Protein AF-C5D2A9-F1 (afdb_monomer)

Solvent-accessible surface area (backbone atoms only — not comparable to full-atom values): 3400 Å² total; per-residue (Å²): 132,80,57,67,65,55,51,50,50,52,55,37,43,74,75,69,50,77,86,81,88,86,86,81,84,71,61,40,87,83,38,63,93,47,28,65,60,50,50,52,52,43,50,55,50,50,60,56,47,62,75,78,107

Organism: Geobacillus sp. (strain WCH70) (NCBI:txid471223)

Foldseek 3Di:
DPVPVVVVCVVCVVVPNNDDDDQDQDCCVVCVVCNVVSVVVSVVVVVVVVVVD

InterPro domains:
  IPR003680 Flavodoxin-like fold [PF02525] (1-48)
  IPR029039 Flavoprotein-like superfamily [G3DSA:3.40.50.360] (1-53)
  IPR029039 Flavoprotein-like superfamily [SSF52218] (3-53)

Mean predicted aligned error: 3.12 Å

Sequence (53 aa):
ME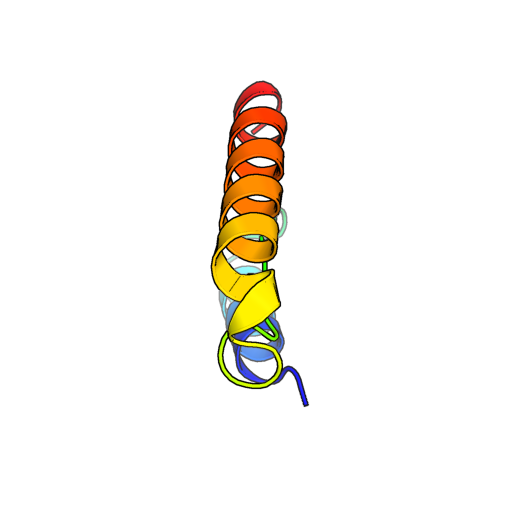FGDRYLRAVLSFIGITDVQSIFVEGMAQFPNEAETIKQNAIKQAEQAAKNF

Structure (mmCIF, N/CA/C/O backbone):
data_AF-C5D2A9-F1
#
_entry.id   AF-C5D2A9-F1
#
loop_
_atom_site.group_PDB
_atom_site.id
_atom_site.type_symbol
_atom_site.label_atom_id
_atom_site.label_alt_id
_atom_site.label_comp_id
_atom_site.label_asym_id
_atom_site.label_entity_id
_atom_site.label_seq_id
_atom_site.pdbx_PDB_ins_code
_atom_site.Cartn_x
_atom_site.Cartn_y
_atom_site.Cartn_z
_atom_site.occupancy
_atom_site.B_iso_or_equiv
_atom_site.auth_seq_id
_atom_site.auth_comp_id
_atom_site.auth_asym_id
_atom_site.auth_atom_id
_atom_site.pdbx_PDB_model_num
ATOM 1 N N . MET A 1 1 ? -1.526 -4.002 -13.695 1.00 55.09 1 MET A N 1
ATOM 2 C CA . MET A 1 1 ? -2.848 -4.434 -13.192 1.00 55.09 1 MET A CA 1
ATOM 3 C C . MET A 1 1 ? -2.694 -4.680 -11.698 1.00 55.09 1 MET A C 1
ATOM 5 O O . MET A 1 1 ? -2.068 -5.659 -11.322 1.00 55.09 1 MET A O 1
ATOM 9 N N . GLU A 1 2 ? -3.203 -3.767 -10.874 1.00 76.75 2 GLU A N 1
ATOM 10 C CA . GLU A 1 2 ? -3.073 -3.749 -9.405 1.00 76.75 2 GLU A CA 1
ATOM 11 C C . GLU A 1 2 ? -4.128 -4.659 -8.737 1.00 76.75 2 GLU A C 1
ATOM 13 O O . GLU A 1 2 ? -5.119 -4.184 -8.184 1.00 76.75 2 GLU A O 1
ATOM 18 N N . PHE A 1 3 ? -3.998 -5.985 -8.863 1.00 89.00 3 PHE A N 1
ATOM 19 C CA . PHE A 1 3 ? -4.990 -6.924 -8.303 1.00 89.00 3 PHE A CA 1
ATOM 20 C C . PHE A 1 3 ? -4.773 -7.247 -6.817 1.00 89.00 3 PHE A C 1
ATOM 22 O O . PHE A 1 3 ? -5.749 -7.503 -6.114 1.00 89.00 3 PHE A O 1
ATOM 29 N N . GLY A 1 4 ? -3.526 -7.219 -6.334 1.00 93.00 4 GLY A N 1
ATOM 30 C CA . GLY A 1 4 ? -3.186 -7.589 -4.954 1.00 93.00 4 GLY A CA 1
ATOM 31 C C 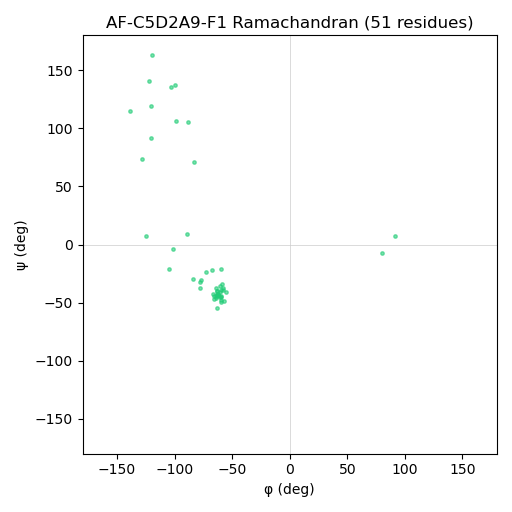. GLY A 1 4 ? -3.830 -6.670 -3.915 1.00 93.00 4 GLY A C 1
ATOM 32 O O . GLY A 1 4 ? -4.577 -7.139 -3.058 1.00 93.00 4 GLY A O 1
ATOM 33 N N . ASP A 1 5 ? -3.612 -5.358 -4.035 1.00 94.94 5 ASP A N 1
ATOM 34 C CA . ASP A 1 5 ? -4.190 -4.361 -3.123 1.00 94.94 5 ASP A CA 1
ATOM 35 C C . ASP A 1 5 ? -5.722 -4.354 -3.174 1.00 94.94 5 ASP A C 1
ATOM 37 O O . ASP A 1 5 ? -6.381 -4.362 -2.137 1.00 94.94 5 ASP A O 1
ATOM 41 N N . ARG A 1 6 ? -6.308 -4.449 -4.374 1.00 94.31 6 ARG A N 1
ATOM 42 C CA . ARG A 1 6 ? -7.769 -4.518 -4.542 1.00 94.31 6 ARG A CA 1
ATOM 43 C C . ARG A 1 6 ? -8.377 -5.726 -3.839 1.00 94.31 6 ARG A C 1
ATOM 45 O O . ARG A 1 6 ? -9.409 -5.589 -3.187 1.00 94.31 6 ARG A O 1
ATOM 52 N N . TYR A 1 7 ? -7.750 -6.894 -3.969 1.00 96.44 7 TYR A N 1
ATOM 53 C CA . TYR A 1 7 ? -8.202 -8.096 -3.278 1.00 96.44 7 TYR A CA 1
ATOM 54 C C . TYR A 1 7 ? -8.090 -7.935 -1.760 1.00 96.44 7 TYR A C 1
ATOM 56 O O . TYR A 1 7 ? -9.051 -8.212 -1.044 1.00 96.44 7 TYR A O 1
ATOM 64 N N . LEU A 1 8 ? -6.959 -7.416 -1.270 1.00 96.12 8 LEU A N 1
ATOM 65 C CA . LEU A 1 8 ? -6.760 -7.183 0.157 1.00 96.12 8 LEU A CA 1
ATOM 66 C C . LEU A 1 8 ? -7.806 -6.208 0.712 1.00 96.12 8 LEU A C 1
ATOM 68 O O . LEU A 1 8 ? -8.431 -6.501 1.724 1.00 96.12 8 LEU A O 1
ATOM 72 N N . ARG A 1 9 ? -8.079 -5.101 0.014 1.00 96.19 9 ARG A N 1
ATOM 73 C CA . ARG A 1 9 ? -9.130 -4.140 0.383 1.00 96.19 9 ARG A CA 1
ATOM 74 C C . ARG A 1 9 ? -10.517 -4.770 0.413 1.00 96.19 9 ARG A C 1
ATOM 76 O O . ARG A 1 9 ? -11.281 -4.478 1.326 1.00 96.19 9 ARG A O 1
ATOM 83 N N . ALA A 1 10 ? -10.842 -5.638 -0.545 1.00 96.75 10 ALA A N 1
ATOM 84 C CA . ALA A 1 10 ? -12.121 -6.343 -0.553 1.00 96.75 10 ALA A CA 1
ATOM 85 C C . ALA A 1 10 ? -12.269 -7.259 0.674 1.00 96.75 10 ALA A C 1
ATOM 87 O O . ALA A 1 10 ? -13.306 -7.236 1.334 1.00 96.75 10 ALA A O 1
ATOM 88 N N . VAL A 1 11 ? -11.220 -8.014 1.019 1.00 98.06 11 VA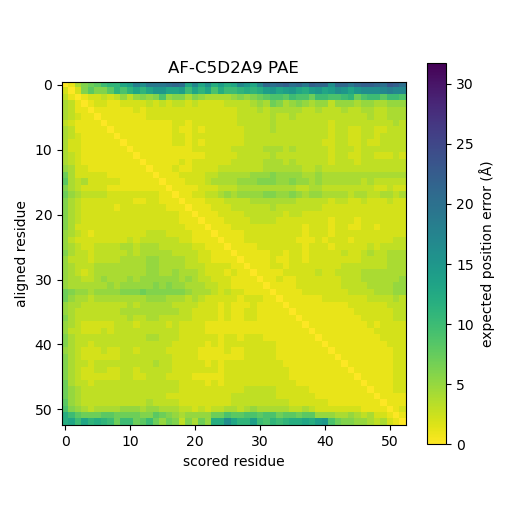L A N 1
ATOM 89 C CA . VAL A 1 11 ? -11.205 -8.881 2.209 1.00 9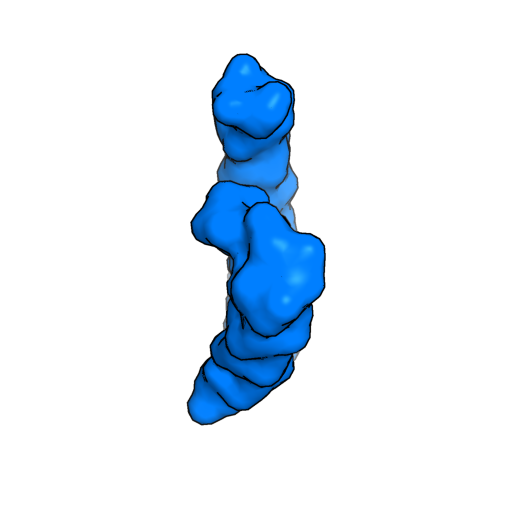8.06 11 VAL A CA 1
ATOM 90 C C . VAL A 1 11 ? -11.274 -8.061 3.500 1.00 98.06 11 VAL A C 1
ATOM 92 O O . VAL A 1 11 ? -12.085 -8.369 4.370 1.00 98.06 11 VAL A O 1
ATOM 95 N N . LEU A 1 12 ? -10.465 -7.004 3.620 1.00 98.12 12 LEU A N 1
ATOM 96 C CA . LEU A 1 12 ? -10.449 -6.112 4.784 1.00 98.12 12 LEU A CA 1
ATOM 97 C C . LEU A 1 12 ? -11.816 -5.449 4.991 1.00 98.12 12 LEU A C 1
ATOM 99 O O . LEU A 1 12 ? -12.357 -5.482 6.094 1.00 98.12 12 LEU A O 1
ATOM 103 N N . SER A 1 13 ? -12.423 -4.947 3.914 1.00 97.69 13 SER A N 1
ATOM 104 C CA . SER A 1 13 ? -13.763 -4.364 3.955 1.00 97.69 13 SER A CA 1
ATOM 105 C C . SER A 1 13 ? -14.823 -5.388 4.359 1.00 97.69 13 SER A C 1
ATOM 107 O O . SER A 1 13 ? -15.704 -5.058 5.151 1.00 97.69 13 SER A O 1
ATOM 109 N N . PHE A 1 14 ? -14.724 -6.630 3.875 1.00 97.88 14 PHE A N 1
ATOM 110 C CA . PHE A 1 14 ? -15.645 -7.706 4.244 1.00 97.88 14 PHE A CA 1
ATOM 111 C C . PHE A 1 14 ? -15.625 -8.014 5.750 1.00 97.88 14 PHE A C 1
ATOM 113 O O . PHE A 1 14 ? -16.677 -8.280 6.326 1.00 97.88 14 PHE A O 1
ATOM 120 N N . ILE A 1 15 ? -14.462 -7.925 6.406 1.00 98.06 15 ILE A N 1
ATOM 121 C CA . ILE A 1 15 ? -14.329 -8.137 7.861 1.00 98.06 15 ILE A CA 1
ATOM 122 C C . ILE A 1 15 ? -14.515 -6.857 8.695 1.00 98.06 15 ILE A C 1
ATOM 124 O O . ILE A 1 15 ? -14.276 -6.870 9.900 1.00 98.06 15 ILE A O 1
ATOM 128 N N . GLY A 1 16 ? -14.954 -5.756 8.076 1.00 97.75 16 GLY A N 1
ATOM 129 C CA . GLY A 1 16 ? -15.293 -4.504 8.759 1.00 97.75 16 GLY A CA 1
ATOM 130 C C . GLY A 1 16 ? -14.151 -3.493 8.897 1.00 97.75 16 GLY A C 1
ATOM 131 O O . GLY A 1 16 ? -14.336 -2.464 9.540 1.00 97.75 16 GLY A O 1
ATOM 132 N N . ILE A 1 17 ? -12.989 -3.736 8.284 1.00 97.88 17 ILE A N 1
ATOM 133 C CA . ILE A 1 17 ? -11.885 -2.769 8.230 1.00 97.88 17 ILE A CA 1
ATOM 134 C C . ILE A 1 17 ? -12.077 -1.885 6.995 1.00 97.88 17 ILE A C 1
ATOM 136 O O . ILE A 1 17 ? -11.849 -2.312 5.863 1.00 97.88 17 ILE A O 1
ATOM 140 N N . THR A 1 18 ? -12.513 -0.645 7.212 1.00 94.69 18 THR A N 1
ATOM 141 C CA . THR A 1 18 ? -12.847 0.299 6.130 1.00 94.69 18 THR A CA 1
ATOM 142 C C . THR A 1 18 ? -11.808 1.394 5.922 1.00 94.69 18 THR A C 1
ATOM 144 O O . THR A 1 18 ? -11.767 1.980 4.843 1.00 94.69 18 THR A O 1
ATOM 147 N N . ASP A 1 19 ? -10.978 1.670 6.929 1.00 95.50 19 ASP A N 1
ATOM 148 C CA . ASP A 1 19 ? -9.882 2.631 6.826 1.00 95.50 19 ASP A CA 1
ATOM 149 C C . ASP A 1 19 ? -8.568 1.890 6.561 1.00 95.50 19 ASP A C 1
ATOM 151 O O . ASP A 1 19 ? -8.051 1.171 7.416 1.00 95.50 19 ASP A O 1
ATOM 155 N N . VAL A 1 20 ? -8.084 1.989 5.322 1.00 94.31 20 VAL A N 1
ATOM 156 C CA . VAL A 1 20 ? -6.902 1.266 4.840 1.00 94.31 20 VAL A CA 1
ATOM 157 C C . VAL A 1 20 ? -6.062 2.196 3.979 1.00 94.31 20 VAL A C 1
ATOM 159 O O . VAL A 1 20 ? -6.459 2.581 2.870 1.00 94.31 20 VAL A O 1
ATOM 162 N N . GLN A 1 21 ? -4.856 2.484 4.457 1.00 94.31 21 GLN A N 1
ATOM 163 C CA . GLN A 1 21 ? -3.832 3.218 3.723 1.00 94.31 21 GLN A CA 1
ATOM 164 C C . GLN A 1 21 ? -2.821 2.235 3.118 1.00 94.31 21 GLN A C 1
ATOM 166 O O . GLN A 1 21 ? -2.406 1.286 3.779 1.00 94.31 21 GLN A O 1
ATOM 171 N N . SER A 1 22 ? -2.423 2.467 1.864 1.00 94.56 22 SER A N 1
ATOM 172 C CA . SER A 1 22 ? -1.412 1.662 1.159 1.00 94.56 22 SER A CA 1
ATOM 173 C C . SER A 1 22 ? -0.265 2.565 0.707 1.00 94.56 22 SER A C 1
ATOM 175 O O . SER A 1 22 ? -0.499 3.684 0.248 1.00 94.56 22 SER A O 1
ATOM 177 N N . ILE A 1 23 ? 0.969 2.073 0.814 1.00 95.31 23 ILE A N 1
ATOM 178 C CA . ILE A 1 23 ? 2.175 2.719 0.282 1.00 95.31 23 ILE A CA 1
ATOM 179 C C . ILE A 1 23 ? 2.801 1.748 -0.712 1.00 95.31 23 ILE A C 1
ATOM 181 O O . ILE A 1 23 ? 3.165 0.631 -0.346 1.00 95.31 23 ILE A O 1
ATOM 185 N N . PHE A 1 24 ? 2.912 2.174 -1.967 1.00 95.12 24 PHE A N 1
ATOM 186 C CA . PHE A 1 24 ? 3.421 1.354 -3.061 1.00 95.12 24 PHE A CA 1
ATOM 187 C C . PHE A 1 24 ? 4.858 1.748 -3.399 1.00 95.12 24 PHE A C 1
ATOM 189 O O . PHE A 1 24 ? 5.176 2.932 -3.503 1.00 95.12 24 PHE A O 1
ATOM 196 N N . VAL A 1 25 ? 5.727 0.752 -3.585 1.00 96.44 25 VAL A N 1
ATOM 197 C CA . VAL A 1 25 ? 7.127 0.947 -3.989 1.00 96.44 25 VAL A CA 1
ATOM 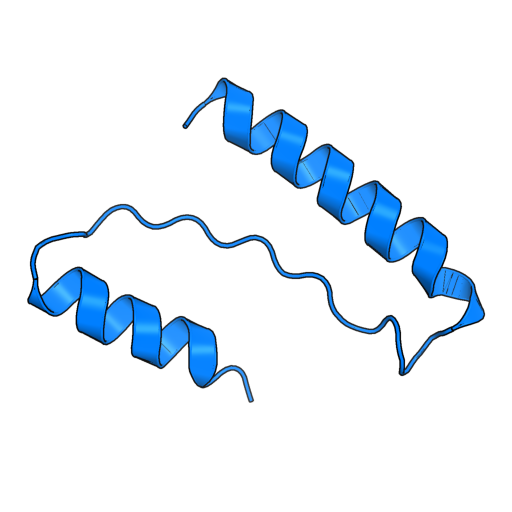198 C C . VAL A 1 25 ? 7.346 0.218 -5.307 1.00 96.44 25 VAL A C 1
ATOM 200 O O . VAL A 1 25 ? 7.626 -0.978 -5.336 1.00 96.44 25 VAL A O 1
ATOM 203 N N . GLU A 1 26 ? 7.159 0.936 -6.409 1.00 94.69 26 GLU A N 1
ATOM 204 C CA . GLU A 1 26 ? 7.081 0.353 -7.750 1.00 94.69 26 GLU A CA 1
ATOM 205 C C . GLU A 1 26 ? 8.169 0.889 -8.681 1.00 94.69 26 GLU A C 1
ATOM 207 O O . GLU A 1 26 ? 8.796 1.911 -8.422 1.00 94.69 26 GLU A O 1
ATOM 212 N N . GLY A 1 27 ? 8.408 0.191 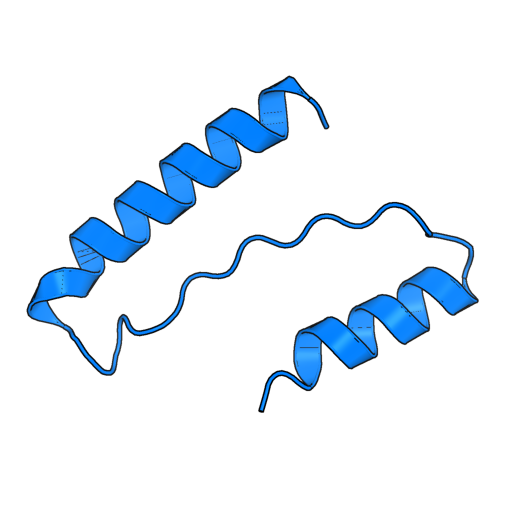-9.793 1.00 95.12 27 GLY A N 1
ATOM 213 C CA . GLY A 1 27 ? 9.327 0.654 -10.837 1.00 95.12 27 GLY A CA 1
ATOM 214 C C . GLY A 1 27 ? 10.815 0.411 -10.563 1.00 95.12 27 GLY A C 1
ATOM 215 O O . GLY A 1 27 ? 11.607 0.567 -11.482 1.00 95.12 27 GLY A O 1
ATOM 216 N N . MET A 1 28 ? 11.214 -0.061 -9.375 1.00 97.00 28 MET A N 1
ATOM 217 C CA . MET A 1 28 ? 12.632 -0.292 -9.030 1.00 97.00 28 MET A CA 1
ATOM 218 C C . MET A 1 28 ? 13.351 -1.261 -9.988 1.00 97.00 28 MET A C 1
ATOM 220 O O . MET A 1 28 ? 14.505 -1.040 -10.336 1.00 97.00 28 MET A O 1
ATOM 224 N N . ALA A 1 29 ? 12.673 -2.326 -10.434 1.00 95.88 29 ALA A N 1
ATOM 225 C CA . ALA A 1 29 ? 13.238 -3.287 -11.387 1.00 95.88 29 ALA A CA 1
ATOM 226 C C . ALA A 1 29 ? 13.249 -2.760 -12.835 1.00 95.88 29 ALA A C 1
ATOM 228 O O . ALA A 1 29 ? 14.126 -3.121 -13.614 1.00 95.88 29 ALA A O 1
ATOM 229 N N . GLN A 1 30 ? 12.284 -1.903 -13.184 1.00 96.88 30 GLN A N 1
ATOM 230 C CA . GLN A 1 30 ? 12.172 -1.285 -14.509 1.00 96.88 30 GLN A CA 1
ATOM 231 C C . GLN A 1 30 ? 13.171 -0.129 -14.681 1.00 96.88 30 GLN A C 1
ATOM 233 O O . GLN A 1 30 ? 13.680 0.086 -15.779 1.00 96.88 30 GLN A O 1
ATOM 238 N N . PHE A 1 31 ? 13.476 0.580 -13.590 1.00 96.56 31 PHE A N 1
ATOM 239 C CA . PHE A 1 31 ? 14.391 1.718 -13.534 1.00 96.56 31 PHE A CA 1
ATOM 240 C C . PHE A 1 31 ? 15.440 1.519 -12.423 1.00 96.56 31 PHE A C 1
ATOM 242 O O . PHE A 1 31 ? 15.390 2.193 -11.391 1.00 96.56 31 PHE A O 1
ATOM 249 N N . PRO A 1 32 ? 16.429 0.621 -12.611 1.00 96.06 32 PRO A N 1
ATOM 250 C CA . PRO A 1 32 ? 17.411 0.304 -11.568 1.00 96.06 32 PRO A CA 1
ATOM 251 C C . PRO A 1 32 ? 18.211 1.519 -11.083 1.00 96.06 32 PRO A C 1
ATOM 253 O O . PRO A 1 32 ? 18.521 1.624 -9.899 1.00 96.06 32 PRO A O 1
ATOM 256 N N . ASN A 1 33 ? 18.494 2.470 -11.980 1.00 97.94 33 ASN A N 1
ATOM 257 C CA . ASN A 1 33 ? 19.222 3.701 -11.653 1.00 97.94 33 ASN A CA 1
ATOM 258 C C . ASN A 1 33 ? 18.429 4.642 -10.730 1.00 97.94 33 ASN A C 1
ATOM 260 O O . ASN A 1 33 ? 19.018 5.479 -10.054 1.00 97.94 33 ASN A O 1
ATOM 264 N N . GLU A 1 34 ? 17.103 4.506 -10.692 1.00 97.38 34 GLU A N 1
ATOM 265 C CA . GLU A 1 34 ? 16.210 5.311 -9.854 1.00 97.38 34 GLU A CA 1
ATOM 266 C C . GLU A 1 34 ? 15.757 4.555 -8.599 1.00 97.38 34 GLU A C 1
ATOM 268 O O . GLU A 1 34 ? 15.100 5.138 -7.738 1.00 97.38 34 GLU A O 1
ATOM 273 N N . ALA A 1 35 ? 16.130 3.279 -8.452 1.00 97.62 35 ALA A N 1
ATOM 274 C CA . ALA A 1 35 ? 15.660 2.409 -7.378 1.00 97.62 35 ALA A CA 1
ATOM 275 C C . ALA A 1 35 ? 15.923 2.989 -5.980 1.00 97.62 35 ALA A C 1
ATOM 277 O O . ALA A 1 35 ? 15.049 2.926 -5.114 1.00 97.62 35 ALA A O 1
ATOM 278 N N . GLU A 1 36 ? 17.091 3.602 -5.759 1.00 97.88 36 GLU A N 1
ATOM 279 C CA . GLU A 1 36 ? 17.393 4.241 -4.475 1.00 97.88 36 GLU A CA 1
ATOM 280 C C . GLU A 1 36 ? 16.483 5.449 -4.224 1.00 97.88 36 GLU A C 1
ATOM 282 O O . GLU A 1 36 ? 15.908 5.565 -3.145 1.00 97.88 36 GLU A O 1
ATOM 287 N N . THR A 1 37 ? 16.270 6.306 -5.224 1.00 98.00 37 THR A N 1
ATOM 288 C CA . THR A 1 37 ? 15.358 7.454 -5.113 1.00 98.00 37 THR A CA 1
ATOM 289 C C . THR A 1 37 ? 13.919 7.005 -4.853 1.00 98.00 37 THR A C 1
ATOM 291 O O . THR A 1 37 ? 13.257 7.556 -3.972 1.00 98.00 37 THR A O 1
ATOM 294 N N . ILE A 1 38 ? 13.445 5.971 -5.556 1.00 98.00 38 ILE A N 1
ATOM 295 C CA . ILE A 1 38 ? 12.120 5.367 -5.351 1.00 98.00 38 ILE A CA 1
ATOM 296 C C . ILE A 1 38 ? 11.975 4.887 -3.901 1.00 98.00 38 ILE A C 1
ATOM 298 O O . ILE A 1 38 ? 11.003 5.233 -3.227 1.00 98.00 38 ILE A O 1
ATOM 302 N N . LYS A 1 39 ? 12.974 4.158 -3.387 1.00 97.81 39 LYS A N 1
ATOM 303 C CA . LYS A 1 39 ? 12.999 3.687 -1.996 1.00 97.81 39 LYS A CA 1
ATOM 304 C C . LYS A 1 39 ? 12.950 4.850 -1.002 1.00 97.81 39 LYS A C 1
ATOM 306 O O . LYS A 1 39 ? 12.153 4.822 -0.069 1.00 97.81 39 LYS A O 1
ATOM 311 N N . GLN A 1 40 ? 13.775 5.880 -1.196 1.00 98.25 40 GLN A N 1
ATOM 312 C CA . GLN A 1 40 ? 13.826 7.034 -0.290 1.00 98.25 40 GLN A CA 1
ATOM 313 C C . GLN A 1 40 ? 12.509 7.821 -0.272 1.00 98.25 40 GLN A C 1
ATOM 315 O O . GLN A 1 40 ? 12.076 8.280 0.785 1.00 98.25 40 GLN A O 1
ATOM 320 N N . ASN A 1 41 ? 11.838 7.949 -1.417 1.00 97.81 41 ASN A N 1
ATOM 321 C CA . ASN A 1 41 ? 10.530 8.597 -1.489 1.00 97.81 41 ASN A CA 1
ATOM 322 C C . ASN A 1 41 ? 9.457 7.796 -0.740 1.00 97.81 41 ASN A C 1
ATOM 324 O O . ASN A 1 41 ? 8.684 8.383 0.017 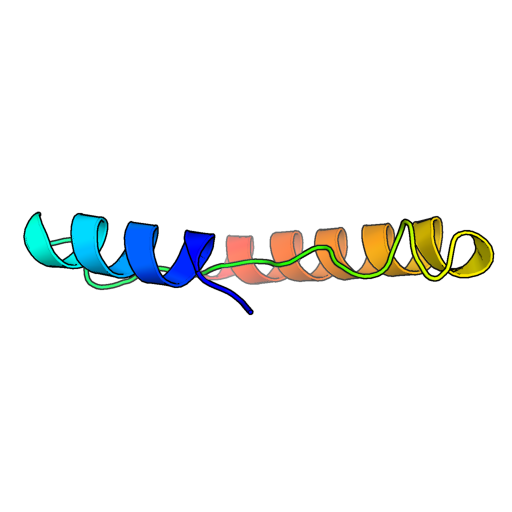1.00 97.81 41 ASN A O 1
ATOM 328 N N . ALA A 1 42 ? 9.453 6.468 -0.883 1.00 97.81 42 ALA A N 1
ATOM 329 C CA . ALA A 1 42 ? 8.541 5.599 -0.145 1.00 97.81 42 ALA A CA 1
ATOM 330 C C . ALA A 1 42 ? 8.766 5.660 1.375 1.00 97.81 42 ALA A C 1
ATOM 332 O O . ALA A 1 42 ? 7.799 5.722 2.133 1.00 97.81 42 ALA A O 1
ATOM 333 N N . ILE A 1 43 ? 10.026 5.712 1.828 1.00 98.12 43 ILE A N 1
ATOM 334 C CA . ILE A 1 43 ? 10.362 5.888 3.251 1.00 98.12 43 ILE A CA 1
ATOM 335 C C . ILE A 1 43 ? 9.788 7.207 3.777 1.00 98.12 43 ILE A C 1
ATOM 337 O O . ILE A 1 43 ? 9.077 7.202 4.778 1.00 98.12 43 ILE A O 1
ATOM 341 N N . LYS A 1 44 ? 10.012 8.325 3.075 1.00 97.94 44 LYS A N 1
ATOM 342 C CA . LYS A 1 44 ? 9.454 9.630 3.472 1.00 97.94 44 LYS A CA 1
ATOM 343 C C . LYS A 1 44 ? 7.926 9.618 3.519 1.00 97.94 44 LYS A C 1
ATOM 345 O O . LYS A 1 44 ? 7.335 10.211 4.417 1.00 97.94 44 LYS A O 1
ATOM 350 N N . GLN A 1 45 ? 7.277 8.948 2.566 1.00 96.62 45 GLN A N 1
ATOM 351 C CA . GLN A 1 45 ? 5.823 8.789 2.573 1.00 96.62 45 GLN A CA 1
ATOM 352 C C . GLN A 1 45 ? 5.356 7.995 3.801 1.00 96.62 45 GLN A C 1
ATOM 354 O O . GLN A 1 45 ? 4.388 8.398 4.443 1.00 96.62 45 GLN A O 1
ATOM 359 N N . ALA A 1 46 ? 6.058 6.916 4.158 1.00 97.31 46 ALA A N 1
ATOM 360 C CA . ALA A 1 46 ? 5.756 6.111 5.339 1.00 97.31 46 ALA A CA 1
ATOM 361 C C . ALA A 1 46 ? 5.942 6.893 6.644 1.00 97.31 46 ALA A C 1
ATOM 363 O O . ALA A 1 46 ? 5.056 6.876 7.495 1.00 97.31 46 ALA A O 1
ATOM 364 N N . GLU A 1 47 ? 7.037 7.644 6.777 1.00 97.56 47 GLU A N 1
ATOM 365 C CA . GLU A 1 47 ? 7.268 8.536 7.920 1.00 97.56 47 GLU A CA 1
ATOM 366 C C . GLU A 1 47 ? 6.152 9.574 8.074 1.00 97.56 47 GLU A C 1
ATOM 368 O O . GLU A 1 47 ? 5.761 9.917 9.190 1.00 97.56 47 GLU A O 1
ATOM 373 N N . GLN A 1 48 ? 5.628 10.082 6.957 1.00 96.38 48 GLN A N 1
ATOM 374 C CA . GLN A 1 48 ? 4.581 11.092 6.981 1.00 96.38 48 GLN A CA 1
ATOM 375 C C . GLN A 1 48 ? 3.199 10.507 7.274 1.00 96.38 48 GLN A C 1
ATOM 377 O O . GLN A 1 48 ? 2.433 11.123 8.012 1.00 96.38 48 GLN A O 1
ATOM 382 N N . ALA A 1 49 ? 2.897 9.318 6.750 1.00 95.31 49 ALA A N 1
ATOM 383 C CA . ALA A 1 49 ? 1.679 8.585 7.080 1.00 95.31 49 ALA A CA 1
ATOM 384 C C . ALA A 1 49 ? 1.641 8.226 8.571 1.00 95.31 49 ALA A C 1
ATOM 386 O O . ALA A 1 49 ? 0.638 8.473 9.230 1.00 95.31 49 ALA A O 1
ATOM 387 N N . ALA A 1 50 ? 2.766 7.768 9.132 1.00 95.62 50 ALA A N 1
ATOM 388 C CA . ALA A 1 50 ? 2.880 7.387 10.540 1.00 95.62 50 ALA A CA 1
ATOM 389 C C . ALA A 1 50 ? 2.570 8.521 11.535 1.00 95.62 50 ALA A C 1
ATOM 391 O O . ALA A 1 50 ? 2.249 8.251 12.687 1.00 95.62 50 ALA A O 1
ATOM 392 N N . LYS A 1 51 ? 2.649 9.791 11.118 1.00 96.00 51 LYS A N 1
ATOM 393 C CA . LYS A 1 51 ? 2.277 10.936 11.970 1.00 96.00 51 LYS A CA 1
ATOM 394 C C . LYS A 1 51 ? 0.768 11.074 12.168 1.00 96.00 51 LYS A C 1
ATOM 396 O O . LYS A 1 51 ? 0.353 11.713 13.128 1.00 96.00 51 LYS A O 1
ATOM 401 N N . ASN A 1 52 ? -0.017 10.525 11.244 1.00 89.94 52 ASN A N 1
ATOM 402 C CA . ASN A 1 52 ? -1.463 10.712 11.157 1.00 89.94 52 ASN A CA 1
ATOM 403 C C . ASN A 1 52 ? -2.235 9.377 11.150 1.00 89.94 52 ASN A C 1
ATOM 405 O O . ASN A 1 52 ? -3.431 9.399 10.864 1.00 89.94 52 ASN A O 1
ATOM 409 N N . PHE A 1 53 ? -1.552 8.249 11.376 1.00 79.56 53 PHE A N 1
ATOM 410 C CA . PHE A 1 53 ? -2.135 6.904 11.400 1.00 79.56 53 PHE A CA 1
ATOM 411 C C . PHE A 1 53 ? -2.630 6.530 12.800 1.00 79.56 53 PHE A C 1
ATOM 413 O O . PHE A 1 53 ? -1.951 6.909 13.783 1.00 79.56 53 PHE A O 1
#

Secondary structure (DSSP, 8-state):
--HHHHHHH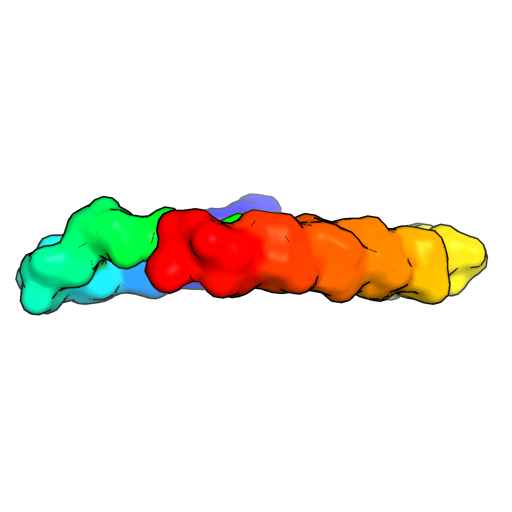HHHHHTT----------STTT-GGGHHHHHHHHHHHHHHHT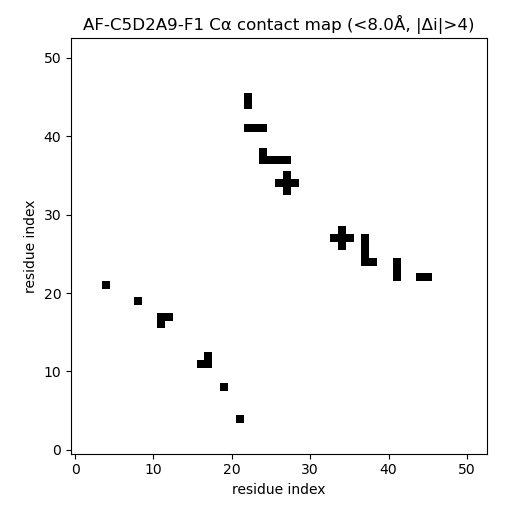T--

Radius of gyration: 13.82 Å; Cα contacts (8 Å, |Δi|>4): 20; chains: 1; bounding box: 35×20×26 Å

pLDDT: mean 94.82, std 6.77, range [55.09, 98.25]